Protein AF-A0A1D8RZR5-F1 (afdb_monomer)

pLDDT: mean 87.86,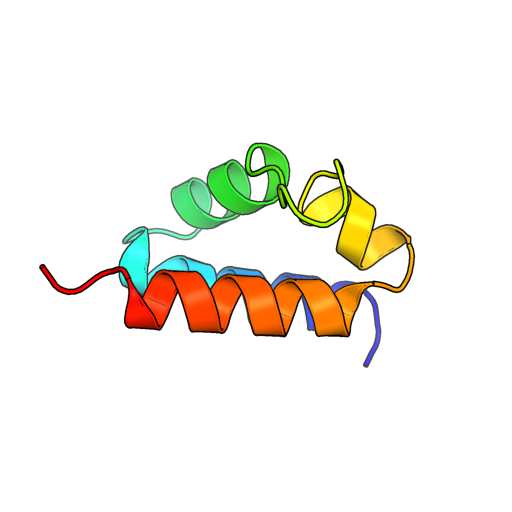 std 10.58, range [40.66, 94.25]

Foldseek 3Di:
DALVVLLVVQLVLLCPVLVHSVSSVVCQQPPALPVVRHGNSVCSVVVVSVSVVVSSVVCVVVVPD

Secondary structure (DSSP, 8-state):
--HHHHHHHHHHHHHHHHSSHHHHHHHHHH-EETTTTEEHHHHHHTT-HHHHHHHHHHHHHHS--

Nearest PDB structures (foldseek):
  8gug-assembly1_C-2  TM=7.913E-01  e=5.838E-01  Vibrio parahaemolyticus RIMD 2210633
  8gug-assembly1_B-2  TM=7.644E-01  e=7.004E-01  Vibrio parahaemolyticus RIMD 2210633

Solvent-accessible surface area (backbone atoms only — not comparable to full-atom values): 3724 Å² total; per-residue (Å²): 131,54,64,70,54,50,51,49,53,48,38,54,62,33,21,67,85,52,73,32,67,66,51,13,51,53,44,43,66,68,39,64,40,81,94,72,80,30,31,48,51,53,28,46,72,70,68,40,46,66,60,52,52,55,48,53,53,49,48,62,70,65,68,79,124

Radius of gyration: 11.02 Å; Cα contacts (8 Å, |Δi|>4): 53; chains: 1; bounding box: 30×23×23 Å

Mean predicted aligned error: 4.15 Å

Structure (mmCIF, N/CA/C/O backbone):
data_AF-A0A1D8RZR5-F1
#
_entry.id   AF-A0A1D8RZR5-F1
#
loop_
_atom_site.group_PDB
_atom_site.id
_atom_site.type_symbol
_atom_site.label_atom_id
_atom_site.label_alt_id
_atom_site.label_comp_id
_atom_site.label_asym_id
_atom_site.label_entity_id
_atom_site.label_seq_id
_atom_site.pdbx_PDB_ins_code
_atom_site.Cartn_x
_atom_site.Cartn_y
_atom_site.Cartn_z
_atom_site.occupancy
_atom_site.B_iso_or_equiv
_atom_site.auth_seq_id
_atom_site.auth_comp_id
_atom_site.auth_asym_id
_atom_site.auth_atom_id
_atom_site.pdbx_PDB_model_num
ATOM 1 N N . 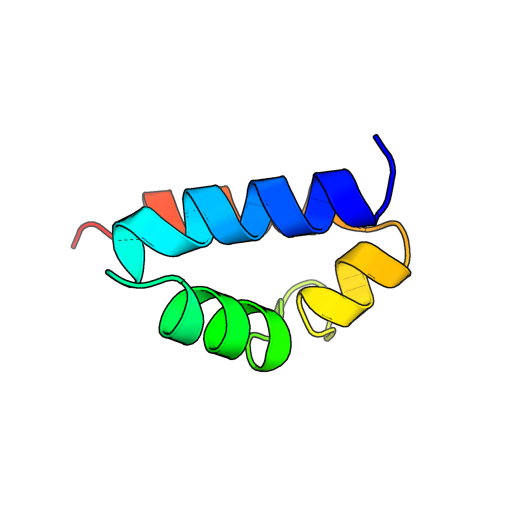MET A 1 1 ? 6.082 14.295 -3.355 1.00 72.12 1 MET A N 1
ATOM 2 C CA . MET A 1 1 ? 5.474 13.423 -2.335 1.00 72.12 1 MET A CA 1
ATOM 3 C C . MET A 1 1 ? 6.586 12.593 -1.728 1.00 72.12 1 MET A C 1
ATOM 5 O O . MET A 1 1 ? 7.288 11.907 -2.460 1.00 72.12 1 MET A O 1
ATOM 9 N N . THR A 1 2 ? 6.820 12.751 -0.436 1.00 91.62 2 THR A N 1
ATOM 10 C CA . THR A 1 2 ? 7.802 11.980 0.329 1.00 91.62 2 THR A CA 1
ATOM 11 C C . THR A 1 2 ? 7.302 10.555 0.553 1.00 91.62 2 THR A C 1
ATOM 13 O O . THR A 1 2 ? 6.106 10.277 0.447 1.00 91.62 2 THR A O 1
ATOM 16 N N . GLN A 1 3 ? 8.202 9.648 0.926 1.00 87.44 3 GLN A N 1
ATOM 17 C CA . GLN A 1 3 ? 7.829 8.287 1.312 1.00 87.44 3 GLN A CA 1
ATOM 18 C C . GLN A 1 3 ? 6.785 8.229 2.437 1.00 87.44 3 GLN A C 1
ATOM 20 O O . GLN A 1 3 ? 5.895 7.382 2.417 1.00 87.44 3 GLN A O 1
ATOM 25 N N . ALA A 1 4 ? 6.872 9.135 3.415 1.00 90.25 4 ALA A N 1
ATOM 26 C CA . ALA A 1 4 ? 5.919 9.193 4.520 1.00 90.25 4 ALA A CA 1
ATOM 27 C C . ALA A 1 4 ? 4.507 9.554 4.028 1.00 90.25 4 ALA A C 1
ATOM 29 O O . ALA A 1 4 ? 3.523 8.955 4.464 1.00 90.25 4 ALA A O 1
ATOM 30 N N . GLU A 1 5 ? 4.410 10.487 3.078 1.00 93.38 5 GLU A N 1
ATOM 31 C CA . GLU A 1 5 ? 3.144 10.850 2.436 1.00 93.38 5 GLU A CA 1
ATOM 32 C C . GLU A 1 5 ? 2.600 9.705 1.571 1.00 93.38 5 GLU A C 1
ATOM 34 O O . GLU A 1 5 ? 1.405 9.427 1.614 1.00 93.38 5 GLU A O 1
ATOM 39 N N . GLN A 1 6 ? 3.467 8.995 0.839 1.00 92.81 6 GLN A N 1
ATOM 40 C CA . GLN A 1 6 ? 3.099 7.812 0.047 1.00 92.81 6 GLN A CA 1
ATOM 41 C C . GLN A 1 6 ? 2.539 6.689 0.913 1.00 92.81 6 GLN A C 1
ATOM 43 O O . GLN A 1 6 ? 1.455 6.178 0.631 1.00 92.81 6 GLN A O 1
ATOM 48 N N . LYS A 1 7 ? 3.230 6.357 2.007 1.00 93.00 7 LYS A N 1
ATOM 49 C 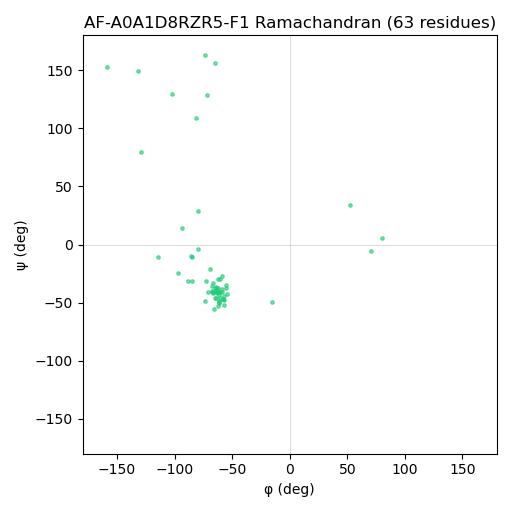CA . LY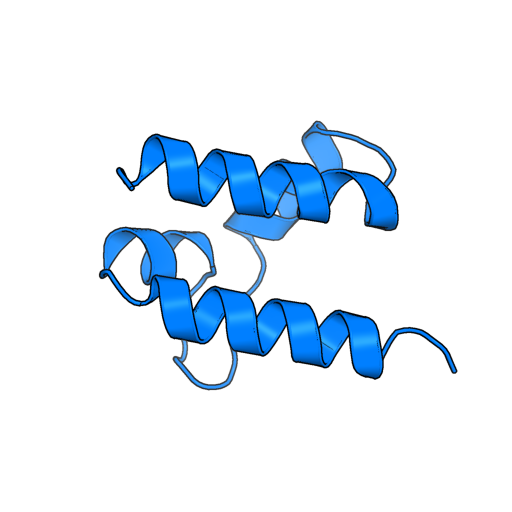S A 1 7 ? 2.746 5.380 2.984 1.00 93.00 7 LYS A CA 1
ATOM 50 C C . LYS A 1 7 ? 1.392 5.800 3.545 1.00 93.00 7 LYS A C 1
ATOM 52 O O . LYS A 1 7 ? 0.486 4.979 3.590 1.00 93.00 7 LYS A O 1
ATOM 57 N N . LYS A 1 8 ? 1.230 7.066 3.944 1.00 93.56 8 LYS A N 1
ATOM 58 C CA . LYS A 1 8 ? -0.041 7.566 4.485 1.00 93.56 8 LYS A CA 1
ATOM 59 C C . LYS A 1 8 ? -1.178 7.456 3.467 1.00 93.56 8 LYS A C 1
ATOM 61 O O . LYS A 1 8 ? -2.251 7.012 3.847 1.00 93.56 8 LYS A O 1
ATOM 66 N N . PHE A 1 9 ? -0.938 7.818 2.207 1.00 93.31 9 PHE A N 1
ATOM 67 C CA . PHE A 1 9 ? -1.927 7.698 1.134 1.00 93.31 9 PHE A CA 1
ATOM 68 C C . PHE A 1 9 ? -2.398 6.253 0.960 1.00 93.31 9 PHE A C 1
ATOM 70 O O . PHE A 1 9 ? -3.596 5.996 0.918 1.00 93.31 9 PHE A O 1
ATOM 77 N N . ILE A 1 10 ? -1.452 5.308 0.922 1.00 92.31 10 ILE A N 1
ATOM 78 C CA . ILE A 1 10 ? -1.784 3.887 0.830 1.00 92.31 10 ILE A CA 1
ATOM 79 C C . ILE A 1 10 ? -2.564 3.483 2.071 1.00 92.31 10 ILE A C 1
ATOM 81 O O . ILE A 1 10 ? -3.660 2.989 1.933 1.00 92.31 10 ILE A O 1
ATOM 85 N N . LEU A 1 11 ? -2.079 3.751 3.281 1.00 92.69 11 LEU A N 1
ATOM 86 C CA . LEU A 1 11 ? -2.781 3.358 4.505 1.00 92.69 11 LEU A CA 1
ATOM 87 C C . LEU A 1 11 ? -4.189 3.947 4.643 1.00 92.69 11 LEU A C 1
ATOM 89 O O . LEU A 1 11 ? -4.994 3.328 5.322 1.00 92.69 11 LEU A O 1
ATOM 93 N N . ASP A 1 12 ? -4.479 5.103 4.049 1.00 92.38 12 ASP A N 1
ATOM 94 C CA . ASP A 1 12 ? -5.810 5.719 4.064 1.00 92.38 12 ASP A CA 1
ATOM 95 C C . ASP A 1 12 ? -6.784 4.978 3.134 1.00 92.38 12 ASP A C 1
ATOM 97 O O . ASP A 1 12 ? -7.835 4.533 3.583 1.00 92.38 12 ASP A O 1
ATOM 101 N N . PHE A 1 13 ? -6.366 4.709 1.892 1.00 91.00 13 PHE A N 1
ATOM 102 C CA . PHE A 1 13 ? -7.074 3.834 0.942 1.00 91.00 13 PHE A CA 1
ATOM 103 C C . PHE A 1 13 ? -7.272 2.425 1.541 1.00 91.00 13 PHE A C 1
ATOM 105 O O . PHE A 1 13 ? -8.375 1.921 1.723 1.00 91.00 13 PHE A O 1
ATOM 112 N N . VAL A 1 14 ? -6.131 1.913 1.997 1.00 90.94 14 VAL A N 1
ATOM 113 C CA . VAL A 1 14 ? -5.805 0.988 3.086 1.00 90.94 14 VAL A CA 1
ATOM 114 C C . VAL A 1 14 ? -6.874 0.715 4.151 1.00 90.94 14 VAL A C 1
ATOM 116 O O . VAL A 1 14 ? -7.167 -0.396 4.584 1.00 90.94 14 VAL A O 1
ATOM 119 N N . GLN A 1 15 ? -7.427 1.790 4.670 1.00 90.69 15 GLN A N 1
ATOM 120 C CA . GLN A 1 15 ? -8.201 1.731 5.891 1.00 90.69 15 GLN A CA 1
ATOM 121 C C . GLN A 1 15 ? -9.664 1.428 5.605 1.00 90.69 15 GLN A C 1
ATOM 123 O O . GLN A 1 15 ? -10.303 0.786 6.434 1.00 90.69 15 GLN A O 1
ATOM 128 N N . ASP A 1 16 ? -10.167 1.882 4.457 1.00 86.56 16 ASP A N 1
ATOM 129 C CA . ASP A 1 16 ? -11.577 1.794 4.084 1.00 86.56 16 ASP A CA 1
ATOM 130 C C . ASP A 1 16 ? -12.009 0.331 3.888 1.00 86.56 16 ASP A C 1
ATOM 132 O O . ASP A 1 16 ? -12.847 -0.189 4.620 1.00 86.56 16 ASP A O 1
ATOM 136 N N . TRP A 1 17 ? -11.301 -0.387 3.021 1.00 85.12 17 TRP A N 1
ATOM 137 C CA . TRP A 1 17 ? -11.436 -1.831 2.800 1.00 85.12 17 TRP A CA 1
ATOM 138 C C . TRP A 1 17 ? -10.991 -2.726 3.983 1.00 85.12 17 TRP A C 1
ATOM 140 O O . TRP A 1 17 ? -11.625 -3.747 4.242 1.00 85.12 17 TRP A O 1
ATOM 150 N N . ALA A 1 18 ? -9.942 -2.378 4.746 1.00 87.75 18 ALA A N 1
ATOM 151 C CA . ALA A 1 18 ? -9.452 -3.215 5.855 1.00 87.75 18 ALA A CA 1
ATOM 152 C C . ALA A 1 18 ? -10.205 -2.990 7.183 1.00 87.75 18 ALA A C 1
ATOM 154 O O . ALA A 1 18 ? -9.980 -3.709 8.161 1.00 87.75 18 ALA A O 1
ATOM 155 N N . GLY A 1 19 ? -11.041 -1.950 7.263 1.00 86.38 19 GLY A N 1
ATOM 156 C CA . GLY A 1 19 ? -11.859 -1.599 8.427 1.00 86.38 19 GLY A CA 1
ATOM 157 C C . GLY A 1 19 ? -11.093 -1.062 9.644 1.00 86.38 19 GLY A C 1
ATOM 158 O O . GLY A 1 19 ? -11.707 -0.651 10.627 1.00 86.38 19 GLY A O 1
ATOM 159 N N . SER A 1 20 ? -9.755 -1.054 9.634 1.00 90.69 20 SER A N 1
ATOM 160 C CA . SER A 1 20 ? -8.949 -0.494 10.725 1.00 90.69 20 SER A CA 1
ATOM 161 C C . SER A 1 20 ? -7.527 -0.130 10.297 1.00 90.69 20 SER A C 1
ATOM 163 O O . SER A 1 20 ? -6.931 -0.762 9.426 1.00 90.69 20 SER A O 1
ATOM 165 N N . LYS A 1 21 ? -6.929 0.849 10.990 1.00 90.06 21 LYS A N 1
ATOM 166 C CA . LYS A 1 21 ? -5.533 1.273 10.770 1.00 90.06 21 LYS A CA 1
ATOM 167 C C . LYS A 1 21 ? -4.526 0.145 10.965 1.00 90.06 21 LYS A C 1
ATOM 169 O O . LYS A 1 21 ? -3.542 0.069 10.240 1.00 90.06 21 LYS A O 1
ATOM 174 N N . GLN A 1 22 ? -4.755 -0.716 11.955 1.00 91.75 22 GLN A N 1
ATOM 175 C CA . GLN A 1 22 ? -3.841 -1.812 12.263 1.00 91.75 22 GLN A CA 1
ATOM 176 C C . GLN A 1 22 ? -3.890 -2.899 11.184 1.00 91.75 22 GLN A C 1
ATOM 178 O O . GLN A 1 22 ? -2.842 -3.398 10.778 1.00 91.75 22 GLN A O 1
ATOM 183 N N . ALA A 1 23 ? -5.087 -3.232 10.687 1.00 91.62 23 ALA A N 1
ATOM 184 C CA . ALA A 1 23 ? -5.235 -4.144 9.556 1.00 91.62 23 ALA A CA 1
ATOM 185 C C . ALA A 1 23 ? -4.595 -3.558 8.290 1.00 91.62 23 ALA A C 1
ATOM 187 O O . ALA A 1 23 ? -3.871 -4.267 7.596 1.00 91.62 23 ALA A O 1
ATOM 188 N N . ALA A 1 24 ? -4.766 -2.254 8.055 1.00 92.62 24 ALA A N 1
ATOM 189 C CA . ALA A 1 24 ? -4.154 -1.580 6.920 1.00 92.62 24 ALA A CA 1
ATOM 190 C C . ALA A 1 24 ? -2.623 -1.581 6.966 1.00 92.62 24 ALA A C 1
ATOM 192 O O . ALA A 1 24 ? -1.969 -1.821 5.953 1.00 92.62 24 ALA A O 1
ATOM 193 N N . LEU A 1 25 ? -2.044 -1.361 8.150 1.00 92.56 25 LEU A N 1
ATOM 194 C CA . LEU A 1 25 ? -0.598 -1.437 8.343 1.00 92.56 25 LEU A CA 1
ATOM 195 C C . LEU A 1 25 ? -0.081 -2.857 8.087 1.00 92.56 25 LEU A C 1
ATOM 197 O O . LEU A 1 25 ? 0.875 -3.039 7.340 1.00 92.56 25 LEU A O 1
ATOM 201 N N . LYS A 1 26 ? -0.769 -3.861 8.641 1.00 93.88 26 LYS A N 1
ATOM 202 C CA . LYS A 1 26 ? -0.416 -5.269 8.452 1.00 93.88 26 LYS A CA 1
ATOM 203 C C . LYS A 1 26 ? -0.483 -5.678 6.979 1.00 93.88 26 LYS A C 1
ATOM 205 O O . LYS A 1 26 ? 0.408 -6.387 6.514 1.00 93.88 26 LYS A O 1
ATOM 210 N N . TRP A 1 27 ? -1.504 -5.213 6.258 1.00 92.69 27 TRP A N 1
ATOM 211 C CA . TRP A 1 27 ? -1.621 -5.399 4.814 1.00 92.69 27 TRP A CA 1
ATOM 212 C C . TRP A 1 27 ? -0.455 -4.730 4.082 1.00 92.69 27 TRP A C 1
ATOM 214 O O . TRP A 1 27 ? 0.252 -5.396 3.342 1.00 92.69 27 TRP A O 1
ATOM 224 N N . TYR A 1 28 ? -0.160 -3.460 4.371 1.00 92.81 28 TYR A N 1
ATOM 225 C CA . TYR A 1 28 ? 0.947 -2.723 3.747 1.00 92.81 28 TYR A CA 1
ATOM 226 C C . TYR A 1 28 ? 2.315 -3.417 3.904 1.00 92.81 28 TYR A C 1
ATOM 228 O O . TYR A 1 28 ? 3.167 -3.333 3.018 1.00 92.81 28 TYR A O 1
ATOM 236 N N . GLU A 1 29 ? 2.547 -4.090 5.031 1.00 92.31 29 GLU A N 1
ATOM 237 C CA . GLU A 1 29 ? 3.804 -4.795 5.306 1.00 92.31 29 GLU A CA 1
ATOM 238 C C . GLU A 1 29 ? 3.851 -6.217 4.729 1.00 92.31 29 GLU A C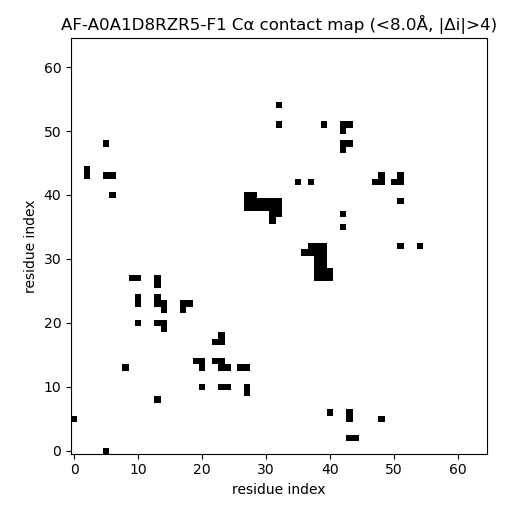 1
ATOM 240 O O . GLU A 1 29 ? 4.931 -6.686 4.371 1.00 92.31 29 GLU A O 1
ATOM 245 N N . SER A 1 30 ? 2.705 -6.898 4.640 1.00 92.25 30 SER A N 1
ATOM 246 C CA . SER A 1 30 ? 2.629 -8.308 4.222 1.00 92.25 30 SER A CA 1
ATOM 247 C C . SER A 1 30 ? 2.291 -8.487 2.742 1.00 92.25 30 SER A C 1
ATOM 249 O O . SER A 1 30 ? 2.606 -9.527 2.170 1.00 92.25 30 SER A O 1
ATOM 251 N N . GLU A 1 31 ? 1.640 -7.502 2.126 1.00 92.25 31 GLU A N 1
ATOM 252 C CA . GLU A 1 31 ? 1.188 -7.581 0.744 1.00 92.25 31 GLU A CA 1
ATOM 253 C C . GLU A 1 31 ? 2.368 -7.492 -0.223 1.00 92.25 31 GLU A C 1
ATOM 255 O O . GLU A 1 31 ? 3.162 -6.545 -0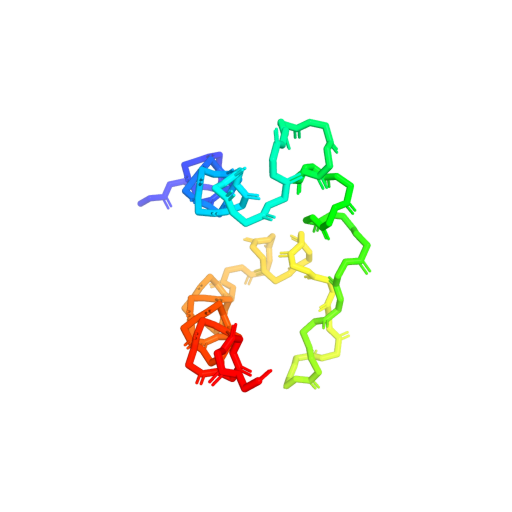.181 1.00 92.25 31 GLU A O 1
ATOM 260 N N . VAL A 1 32 ? 2.431 -8.457 -1.141 1.00 92.81 32 VAL A N 1
ATOM 261 C CA . VAL A 1 32 ? 3.390 -8.502 -2.245 1.00 92.81 32 VAL A CA 1
ATOM 262 C C . VAL A 1 32 ? 2.698 -8.063 -3.523 1.00 92.81 32 VAL A C 1
ATOM 264 O O . VAL A 1 32 ? 1.657 -8.597 -3.879 1.00 92.81 32 VAL A O 1
ATOM 267 N N . ILE A 1 33 ? 3.305 -7.117 -4.236 1.00 90.56 33 ILE A N 1
ATOM 268 C CA . ILE A 1 33 ? 2.865 -6.686 -5.561 1.00 90.56 33 ILE A CA 1
ATOM 269 C C . ILE A 1 33 ? 3.408 -7.699 -6.575 1.00 90.56 33 ILE A C 1
ATOM 271 O O . ILE A 1 33 ? 4.615 -7.678 -6.845 1.00 90.56 33 ILE A O 1
ATOM 275 N N . PRO A 1 34 ? 2.563 -8.551 -7.189 1.00 87.62 34 PRO A N 1
ATOM 276 C CA . PRO A 1 34 ? 3.037 -9.637 -8.050 1.00 87.62 34 PRO A CA 1
ATOM 277 C C . PRO A 1 34 ? 3.807 -9.136 -9.277 1.00 87.62 34 PRO A C 1
ATOM 279 O O . PRO A 1 34 ? 4.724 -9.793 -9.751 1.00 87.62 34 PRO A O 1
ATOM 282 N N . ALA A 1 35 ? 3.469 -7.942 -9.773 1.00 87.06 35 ALA A N 1
ATOM 283 C CA . ALA A 1 35 ? 4.136 -7.327 -10.920 1.00 87.06 35 ALA A CA 1
ATOM 284 C C . ALA A 1 35 ? 5.579 -6.870 -10.632 1.00 87.06 35 ALA A C 1
ATOM 286 O O . ALA A 1 35 ? 6.349 -6.670 -11.567 1.00 87.06 35 ALA A O 1
ATOM 287 N N . LEU A 1 36 ? 5.931 -6.665 -9.359 1.00 87.81 36 LEU A N 1
ATOM 288 C CA . LEU A 1 36 ? 7.246 -6.168 -8.945 1.00 87.81 36 LEU A CA 1
ATOM 289 C C . LEU A 1 36 ? 8.057 -7.188 -8.145 1.00 87.81 36 LEU A C 1
ATOM 291 O O . LEU A 1 36 ? 9.223 -6.917 -7.874 1.00 87.81 36 LEU A O 1
ATOM 295 N N . ASP A 1 37 ? 7.442 -8.299 -7.729 1.00 91.44 37 ASP A N 1
ATOM 296 C CA . ASP A 1 37 ? 8.019 -9.270 -6.787 1.00 91.44 37 ASP A CA 1
ATOM 297 C C . ASP A 1 37 ? 8.535 -8.607 -5.488 1.00 91.44 37 ASP A C 1
ATOM 299 O O . ASP A 1 37 ? 9.545 -8.984 -4.900 1.00 91.44 37 ASP A O 1
ATOM 303 N N . LYS A 1 38 ? 7.853 -7.542 -5.049 1.00 92.81 38 LYS A N 1
ATOM 304 C CA . LYS A 1 38 ? 8.223 -6.719 -3.886 1.00 92.81 38 LYS A CA 1
ATOM 305 C C . LYS A 1 38 ? 7.021 -6.497 -2.991 1.00 92.81 38 LYS A C 1
ATOM 307 O O . LYS A 1 38 ? 5.902 -6.359 -3.487 1.00 92.81 38 LYS A O 1
ATOM 312 N N . THR A 1 39 ? 7.249 -6.356 -1.687 1.00 93.75 39 THR A N 1
ATOM 313 C CA . THR A 1 39 ? 6.183 -5.872 -0.802 1.00 93.75 39 THR A CA 1
ATOM 314 C C . THR A 1 39 ? 5.796 -4.437 -1.135 1.00 93.75 39 THR A C 1
ATOM 316 O O . THR A 1 39 ? 6.605 -3.670 -1.668 1.00 93.75 39 THR A O 1
ATOM 319 N N . VAL A 1 40 ? 4.576 -4.036 -0.780 1.00 92.44 40 VAL A N 1
ATOM 320 C CA . VAL A 1 40 ? 4.125 -2.644 -0.938 1.00 92.44 40 VAL A CA 1
ATOM 321 C C . VAL A 1 40 ? 5.103 -1.686 -0.252 1.00 92.44 40 VAL A C 1
ATOM 323 O O . VAL A 1 40 ? 5.515 -0.691 -0.847 1.00 92.44 40 VAL A O 1
ATOM 326 N N . GLN A 1 41 ? 5.577 -2.031 0.949 1.00 93.25 41 GLN A N 1
ATOM 327 C CA . GLN A 1 41 ? 6.630 -1.277 1.626 1.00 93.25 41 GLN A CA 1
ATOM 328 C C . GLN A 1 41 ? 7.917 -1.162 0.797 1.00 93.25 41 GLN A C 1
ATOM 330 O O . GLN A 1 41 ? 8.469 -0.069 0.670 1.00 93.25 41 GLN A O 1
ATOM 335 N N . GLN A 1 42 ? 8.412 -2.268 0.240 1.00 94.25 42 GLN A N 1
ATOM 336 C CA . GLN A 1 42 ? 9.631 -2.263 -0.572 1.00 94.25 42 GLN A CA 1
ATOM 337 C C . GLN A 1 42 ? 9.465 -1.461 -1.863 1.00 94.25 42 GLN A C 1
ATOM 339 O O . GLN A 1 42 ? 10.395 -0.761 -2.255 1.00 94.25 42 GLN A O 1
ATOM 344 N N . ALA A 1 43 ? 8.297 -1.517 -2.499 1.00 93.50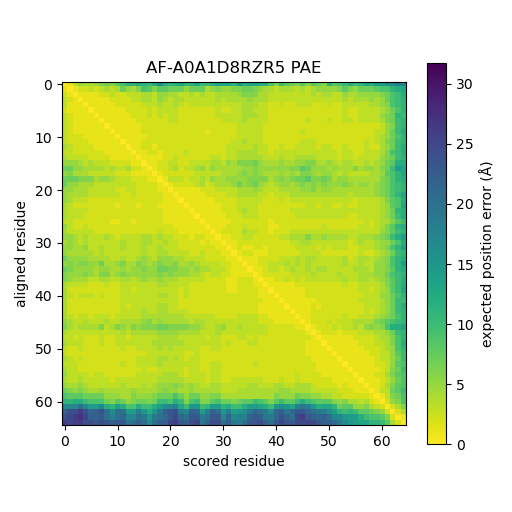 43 ALA A N 1
ATOM 345 C CA . ALA A 1 43 ? 7.995 -0.732 -3.690 1.00 93.50 43 ALA A CA 1
ATOM 346 C C . ALA A 1 43 ? 7.989 0.774 -3.379 1.00 93.50 43 ALA A C 1
ATOM 348 O O . ALA A 1 43 ? 8.644 1.555 -4.065 1.00 93.50 43 ALA A O 1
ATOM 349 N N . VAL A 1 44 ? 7.345 1.190 -2.284 1.00 92.25 44 VAL A N 1
ATOM 350 C CA . VAL A 1 44 ? 7.352 2.596 -1.836 1.00 92.25 44 VAL A CA 1
ATOM 351 C C . VAL A 1 44 ? 8.769 3.056 -1.472 1.00 92.25 44 VAL A C 1
ATOM 353 O O . VAL A 1 44 ? 9.150 4.178 -1.800 1.00 92.25 44 VAL A O 1
ATOM 356 N N . ASN A 1 45 ? 9.575 2.193 -0.844 1.00 90.88 45 ASN A N 1
ATOM 357 C CA . ASN A 1 45 ? 10.997 2.446 -0.561 1.00 90.88 45 ASN A CA 1
ATOM 358 C C . ASN A 1 45 ? 11.859 2.520 -1.827 1.00 90.88 45 ASN A C 1
ATOM 360 O O . ASN A 1 45 ? 12.814 3.290 -1.866 1.00 90.88 45 ASN A O 1
ATOM 364 N N . GLY A 1 46 ? 11.513 1.758 -2.862 1.00 90.12 46 GLY A N 1
ATOM 365 C CA . GLY A 1 46 ? 12.205 1.743 -4.149 1.00 90.12 46 GLY A CA 1
ATOM 366 C C . GLY A 1 46 ? 11.840 2.895 -5.086 1.00 90.12 46 GLY A C 1
ATOM 367 O O . GLY A 1 46 ? 12.427 2.998 -6.156 1.00 90.12 46 GLY A O 1
ATOM 368 N N . GLY A 1 47 ? 10.884 3.753 -4.712 1.00 91.56 47 GLY A N 1
ATOM 369 C CA . GLY A 1 47 ? 10.350 4.794 -5.596 1.00 91.56 47 GLY A CA 1
ATOM 370 C C . GLY A 1 47 ? 9.307 4.284 -6.599 1.00 91.56 47 GLY A C 1
ATOM 371 O O . GLY A 1 47 ? 8.797 5.066 -7.399 1.00 91.56 47 GLY A O 1
ATOM 372 N N . ASP A 1 48 ? 8.906 3.015 -6.503 1.00 92.25 48 ASP A N 1
ATOM 373 C CA . ASP A 1 48 ? 7.926 2.343 -7.366 1.00 92.25 48 ASP A CA 1
ATOM 374 C C . ASP A 1 48 ? 6.465 2.680 -6.974 1.00 92.25 48 ASP A C 1
ATOM 376 O O . ASP A 1 48 ? 5.540 1.890 -7.167 1.00 92.25 48 ASP A O 1
ATOM 380 N N . PHE A 1 49 ? 6.218 3.866 -6.406 1.00 92.06 49 PHE A N 1
ATOM 381 C CA . PHE A 1 49 ? 4.899 4.266 -5.896 1.00 92.06 49 PHE A CA 1
ATOM 382 C C . PHE A 1 49 ? 3.810 4.291 -6.978 1.00 92.06 49 PHE A C 1
ATOM 384 O O . PHE A 1 49 ? 2.635 4.067 -6.690 1.00 92.06 49 PHE A O 1
ATOM 391 N N . ASP A 1 50 ? 4.176 4.556 -8.232 1.00 91.94 50 ASP A N 1
ATOM 392 C CA . ASP A 1 50 ? 3.210 4.547 -9.329 1.00 91.94 50 ASP A CA 1
ATOM 393 C C . ASP A 1 50 ? 2.655 3.146 -9.617 1.00 91.94 50 ASP A C 1
ATOM 395 O O . ASP A 1 50 ? 1.443 2.965 -9.735 1.00 91.94 50 ASP A O 1
ATOM 399 N N . ALA A 1 51 ? 3.526 2.137 -9.591 1.00 91.56 51 ALA A N 1
ATOM 400 C CA . ALA A 1 51 ? 3.134 0.739 -9.711 1.00 91.56 51 ALA A CA 1
ATOM 401 C C . ALA A 1 51 ? 2.263 0.286 -8.527 1.00 91.56 51 ALA A C 1
ATOM 403 O O . ALA A 1 51 ? 1.291 -0.439 -8.733 1.00 91.56 51 ALA A O 1
ATOM 404 N N . VAL A 1 52 ? 2.535 0.779 -7.310 1.00 92.19 52 VAL A N 1
ATOM 405 C CA . VAL A 1 52 ? 1.663 0.549 -6.143 1.00 92.19 52 VAL A CA 1
ATOM 406 C C . VAL A 1 52 ? 0.260 1.112 -6.385 1.00 92.19 52 VAL A C 1
ATOM 408 O O . VAL A 1 52 ? -0.723 0.421 -6.139 1.00 92.19 52 VAL A O 1
ATOM 411 N N . LYS A 1 53 ? 0.133 2.342 -6.900 1.00 91.75 53 LYS A N 1
ATOM 412 C CA . LYS A 1 53 ? -1.185 2.930 -7.207 1.00 91.75 53 LYS A CA 1
ATOM 413 C C . LYS A 1 53 ? -1.929 2.145 -8.285 1.00 91.75 53 LYS A C 1
ATOM 415 O O . LYS A 1 53 ? -3.130 1.932 -8.151 1.00 91.75 53 LYS A O 1
ATOM 420 N N . HIS A 1 54 ? -1.238 1.71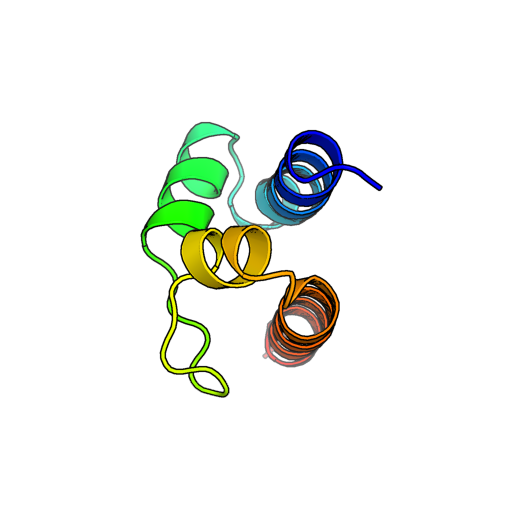3 -9.341 1.00 91.19 54 HIS A N 1
ATOM 421 C CA . HIS A 1 54 ? -1.849 0.859 -10.361 1.00 91.19 54 HIS A CA 1
ATOM 422 C C . HIS A 1 54 ? -2.319 -0.473 -9.779 1.00 91.19 54 HIS A C 1
ATOM 424 O O . HIS A 1 54 ? -3.423 -0.909 -10.098 1.00 91.19 54 HIS A O 1
ATOM 430 N N . TYR A 1 55 ? -1.530 -1.075 -8.889 1.00 90.44 55 TYR A N 1
ATOM 431 C CA . TYR A 1 55 ? -1.916 -2.288 -8.179 1.00 90.44 55 TYR A CA 1
ATOM 432 C C . TYR A 1 55 ? -3.164 -2.071 -7.313 1.00 90.44 55 TYR A C 1
ATOM 434 O O . TYR A 1 55 ? -4.134 -2.807 -7.457 1.00 90.44 55 TYR A O 1
ATOM 442 N N . LEU A 1 56 ? -3.196 -1.013 -6.496 1.00 89.25 56 LEU A N 1
ATOM 443 C CA . LEU A 1 56 ? -4.363 -0.664 -5.673 1.00 89.25 56 LEU A CA 1
ATOM 444 C C . LEU A 1 56 ? -5.626 -0.454 -6.517 1.00 89.25 56 LEU A C 1
ATOM 446 O O . LEU A 1 56 ? -6.678 -0.993 -6.190 1.00 89.25 56 LEU A O 1
ATOM 450 N N . LYS A 1 57 ? -5.509 0.265 -7.640 1.00 88.50 57 LYS A N 1
ATOM 451 C CA . LYS A 1 57 ? -6.617 0.466 -8.581 1.00 88.50 57 LYS A CA 1
ATOM 452 C C . LYS A 1 57 ? -7.094 -0.853 -9.191 1.00 88.50 57 LYS A C 1
ATOM 454 O O . LYS A 1 57 ? -8.288 -1.026 -9.405 1.00 88.50 57 LYS A O 1
ATOM 459 N N . HIS A 1 58 ? -6.182 -1.780 -9.474 1.00 86.44 58 HIS A N 1
ATOM 460 C CA . HIS A 1 58 ? -6.544 -3.101 -9.975 1.00 86.44 58 HIS A CA 1
ATOM 461 C C . HIS A 1 58 ? -7.286 -3.928 -8.919 1.00 86.44 58 HIS A C 1
ATOM 463 O O . HIS A 1 58 ? -8.282 -4.564 -9.251 1.00 86.44 58 HIS A O 1
ATOM 469 N N . ILE A 1 59 ? -6.859 -3.877 -7.652 1.00 84.69 59 ILE A N 1
ATOM 470 C CA . ILE A 1 59 ? -7.569 -4.568 -6.570 1.00 84.69 59 ILE A CA 1
ATOM 471 C C . ILE A 1 59 ? -8.954 -3.952 -6.340 1.00 84.69 59 ILE A C 1
ATOM 473 O O . ILE A 1 59 ? -9.916 -4.694 -6.191 1.00 84.69 59 ILE A O 1
ATOM 477 N N . GLU A 1 60 ? -9.091 -2.623 -6.376 1.00 81.88 60 GLU A N 1
ATOM 478 C CA . GLU A 1 60 ? -10.397 -1.946 -6.280 1.00 81.88 60 GLU A CA 1
ATOM 47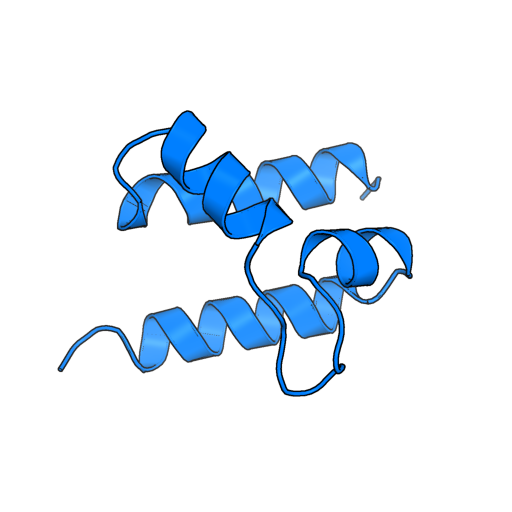9 C C . GLU A 1 60 ? -11.348 -2.387 -7.404 1.00 81.88 60 GLU A C 1
ATOM 481 O O . GLU A 1 60 ? -12.522 -2.659 -7.168 1.00 81.88 60 GLU A O 1
ATOM 486 N N . GLN A 1 61 ? -10.824 -2.527 -8.625 1.00 74.00 61 GLN A N 1
ATOM 487 C CA . GLN A 1 61 ? -11.586 -2.989 -9.789 1.00 74.00 61 GLN A CA 1
ATOM 488 C C . GLN A 1 61 ? -11.920 -4.486 -9.743 1.00 74.00 61 GLN A C 1
ATOM 490 O O . GLN A 1 61 ? -12.948 -4.892 -10.278 1.00 74.00 61 GLN A O 1
ATOM 495 N N . GLY A 1 62 ? -11.063 -5.304 -9.127 1.00 62.69 62 GLY A N 1
ATOM 496 C CA . GLY A 1 62 ? -11.292 -6.737 -8.921 1.00 62.69 62 GLY A CA 1
ATOM 497 C C . GLY A 1 62 ? -12.089 -7.069 -7.654 1.00 62.69 62 GLY A C 1
ATOM 498 O O . GLY A 1 62 ? -12.478 -8.218 -7.473 1.00 62.69 62 GLY A O 1
ATOM 499 N N . GLY A 1 63 ? -12.322 -6.082 -6.783 1.00 52.75 63 GLY A N 1
ATOM 500 C CA . GLY A 1 63 ? -12.875 -6.227 -5.433 1.00 52.75 63 GLY A CA 1
ATOM 501 C C . GLY A 1 63 ? -14.391 -6.061 -5.309 1.00 52.75 63 GLY A C 1
ATOM 502 O O . GLY A 1 63 ? -14.889 -5.926 -4.196 1.00 52.75 63 GLY A O 1
ATOM 503 N N . PHE A 1 64 ? -15.127 -6.088 -6.422 1.00 45.44 64 PHE A N 1
ATOM 504 C CA . PHE A 1 64 ? -16.583 -6.243 -6.431 1.00 45.44 64 PHE A CA 1
ATOM 505 C C . PHE A 1 64 ? -16.976 -7.371 -7.391 1.00 45.44 64 PHE A C 1
ATOM 507 O O . PHE A 1 64 ? -17.387 -7.126 -8.526 1.00 45.44 64 PHE A O 1
ATOM 514 N N . ALA A 1 65 ? -16.840 -8.611 -6.927 1.00 40.66 65 ALA A N 1
ATOM 515 C CA . ALA A 1 65 ? -17.582 -9.759 -7.438 1.00 40.66 65 ALA A CA 1
ATOM 516 C C . ALA A 1 65 ? -18.100 -10.578 -6.254 1.00 40.66 65 ALA A C 1
ATOM 518 O O . ALA A 1 65 ? -17.306 -10.802 -5.312 1.00 40.66 65 ALA A O 1
#

Sequence (65 aa):
MTQAEQKKFILDFVQDWAGSKQAALKWYESEVIPALDKTVQQAVNGGDFDAVKHYLKHIEQGGFA